Protein AF-A0A2D3ND09-F1 (afdb_monomer_lite)

Structure (mmCIF, N/CA/C/O backbone):
data_AF-A0A2D3ND09-F1
#
_entry.id   AF-A0A2D3ND09-F1
#
loop_
_atom_site.group_PDB
_atom_site.id
_atom_site.type_symbol
_atom_site.label_atom_id
_atom_site.label_alt_id
_atom_site.label_comp_id
_atom_site.label_asym_id
_atom_site.label_entity_id
_atom_site.label_seq_id
_atom_site.pdbx_PDB_ins_code
_atom_site.Cartn_x
_atom_site.Cartn_y
_atom_site.Cartn_z
_atom_site.occupancy
_atom_site.B_iso_or_equiv
_atom_site.auth_seq_id
_atom_site.auth_comp_id
_atom_site.auth_asym_id
_atom_site.auth_atom_id
_atom_site.pdbx_PDB_model_num
ATOM 1 N N . MET A 1 1 ? 17.082 -3.648 -7.317 1.00 47.41 1 MET A N 1
ATOM 2 C CA . MET A 1 1 ? 16.100 -4.550 -6.691 1.00 47.41 1 MET A CA 1
ATOM 3 C C . MET A 1 1 ? 15.768 -3.929 -5.351 1.00 47.41 1 MET A C 1
ATOM 5 O O . MET A 1 1 ? 16.677 -3.782 -4.553 1.00 47.41 1 MET A O 1
ATOM 9 N N . TRP A 1 2 ? 14.553 -3.419 -5.169 1.00 50.53 2 TRP A N 1
ATOM 10 C CA . TRP A 1 2 ? 14.103 -2.957 -3.854 1.00 50.53 2 TRP A CA 1
ATOM 11 C C . TRP A 1 2 ? 13.405 -4.124 -3.185 1.00 50.53 2 TRP A C 1
ATOM 13 O O . TRP A 1 2 ? 12.620 -4.817 -3.833 1.00 50.53 2 TRP A O 1
ATOM 23 N N . ARG A 1 3 ? 13.743 -4.370 -1.927 1.00 54.66 3 ARG A N 1
ATOM 24 C CA . ARG A 1 3 ? 13.126 -5.402 -1.113 1.00 54.66 3 ARG A CA 1
ATOM 25 C C . ARG A 1 3 ? 12.625 -4.741 0.164 1.00 54.66 3 ARG A C 1
ATOM 27 O O . ARG A 1 3 ? 13.425 -4.244 0.939 1.00 54.66 3 ARG A O 1
ATOM 34 N N . VAL A 1 4 ? 11.300 -4.789 0.322 1.00 53.72 4 VAL A N 1
ATOM 35 C CA . VAL A 1 4 ? 10.507 -4.539 1.542 1.00 53.72 4 VAL A CA 1
ATOM 36 C C . VAL A 1 4 ? 10.080 -3.089 1.836 1.00 53.72 4 VAL A C 1
ATOM 38 O O . VAL A 1 4 ? 10.872 -2.205 2.135 1.00 53.72 4 VAL A O 1
ATOM 41 N N . LEU A 1 5 ? 8.760 -2.867 1.832 1.00 58.41 5 LEU A N 1
ATOM 42 C CA . LEU A 1 5 ? 8.103 -1.694 2.410 1.00 58.41 5 LEU A CA 1
ATOM 43 C C . LEU A 1 5 ? 7.381 -2.100 3.691 1.00 58.41 5 LEU A C 1
ATOM 45 O O . LEU A 1 5 ? 6.452 -2.909 3.673 1.00 58.41 5 LEU A O 1
ATOM 49 N N . LEU A 1 6 ? 7.790 -1.516 4.812 1.00 55.09 6 LEU A N 1
ATOM 50 C CA . LEU A 1 6 ? 7.119 -1.717 6.088 1.00 55.09 6 LEU A CA 1
ATOM 51 C C . LEU A 1 6 ? 6.087 -0.602 6.276 1.00 55.09 6 LEU A C 1
ATOM 53 O O . LEU A 1 6 ? 6.441 0.578 6.291 1.00 55.09 6 LEU A O 1
ATOM 57 N N . LEU A 1 7 ? 4.810 -0.950 6.456 1.00 62.06 7 LEU A N 1
ATOM 58 C CA . LEU A 1 7 ? 3.867 -0.006 7.050 1.00 62.06 7 LEU A CA 1
ATOM 59 C C . LEU A 1 7 ? 4.175 0.045 8.544 1.00 62.06 7 LEU A C 1
ATOM 61 O O . LEU A 1 7 ? 3.777 -0.834 9.306 1.00 62.06 7 LEU A O 1
ATOM 65 N N . GLN A 1 8 ? 4.860 1.094 8.987 1.00 52.47 8 GLN A N 1
ATOM 66 C CA . GLN A 1 8 ? 4.900 1.416 10.408 1.00 52.47 8 GLN A CA 1
ATOM 67 C C . GLN A 1 8 ? 3.711 2.310 10.735 1.00 52.47 8 GLN A C 1
ATOM 69 O O . GLN A 1 8 ? 3.859 3.470 11.106 1.00 52.47 8 GLN A O 1
ATOM 74 N N . GLN A 1 9 ? 2.503 1.761 10.621 1.00 59.81 9 GLN A N 1
ATOM 75 C CA . GLN A 1 9 ? 1.414 2.368 11.367 1.00 59.81 9 GLN A CA 1
ATOM 76 C C . GLN A 1 9 ? 1.676 2.099 12.840 1.00 59.81 9 GLN A C 1
ATOM 78 O O . GLN A 1 9 ? 1.783 0.949 13.244 1.00 59.81 9 GLN A O 1
ATOM 83 N N . ASN A 1 10 ? 1.825 3.158 13.632 1.00 52.22 10 ASN A N 1
ATOM 84 C CA . ASN A 1 10 ? 1.883 3.063 15.093 1.00 52.22 10 ASN A CA 1
ATOM 85 C C . ASN A 1 10 ? 0.468 3.119 15.709 1.00 52.22 10 ASN A C 1
ATOM 87 O O . ASN A 1 10 ? 0.291 3.054 16.922 1.00 52.22 10 ASN A O 1
ATOM 91 N N . THR A 1 11 ? -0.558 3.271 14.867 1.00 54.69 11 THR A N 1
ATOM 92 C CA . THR A 1 11 ? -1.951 3.479 15.257 1.00 54.69 11 THR A CA 1
ATOM 93 C C . THR A 1 11 ? -2.883 2.663 14.371 1.00 54.69 11 THR A C 1
ATOM 95 O O . THR A 1 11 ? -2.732 2.625 13.154 1.00 54.69 11 THR A O 1
ATOM 98 N N . LYS A 1 12 ? -3.871 2.009 14.992 1.00 69.31 12 LYS A N 1
ATOM 99 C CA . LYS A 1 12 ? -4.953 1.328 14.272 1.00 69.31 12 LYS A CA 1
ATOM 100 C C . LYS A 1 12 ? -5.761 2.374 13.511 1.00 69.31 12 LYS A C 1
ATOM 102 O O . LYS A 1 12 ? -6.240 3.333 14.120 1.00 69.31 12 LYS A O 1
ATOM 107 N N . LYS A 1 13 ? -5.935 2.188 12.206 1.00 71.44 13 LYS A N 1
ATOM 108 C CA . LYS A 1 13 ? -6.757 3.072 11.375 1.00 71.44 13 LYS A CA 1
ATOM 109 C C . LYS A 1 13 ? -7.930 2.301 10.798 1.00 71.44 13 LYS A C 1
ATOM 111 O O . LYS A 1 13 ? -7.766 1.228 10.231 1.00 71.44 13 LYS A O 1
ATOM 116 N N . ASN A 1 14 ? -9.120 2.877 10.938 1.00 74.81 14 ASN A N 1
ATOM 117 C CA . ASN A 1 14 ? -10.308 2.431 10.227 1.00 74.81 14 ASN A CA 1
ATOM 118 C C . ASN A 1 14 ? -10.788 3.582 9.346 1.00 74.81 14 ASN A C 1
ATOM 120 O O . ASN A 1 14 ? -11.300 4.579 9.852 1.00 74.81 14 ASN A O 1
ATOM 124 N N . VAL A 1 15 ? -10.563 3.470 8.041 1.00 73.69 15 VAL A N 1
ATOM 125 C CA . VAL A 1 15 ? -10.916 4.506 7.065 1.00 73.69 15 VAL A CA 1
ATOM 126 C C . VAL A 1 15 ? -11.634 3.839 5.908 1.00 73.69 15 VAL A C 1
ATOM 128 O O . VAL A 1 15 ? -11.140 2.862 5.358 1.00 73.69 15 VAL A O 1
ATOM 131 N N . ASN A 1 16 ? -12.799 4.360 5.519 1.00 72.94 16 ASN A N 1
ATOM 132 C CA . ASN A 1 16 ? -13.587 3.825 4.401 1.00 72.94 16 ASN A CA 1
ATOM 133 C C . ASN A 1 16 ? -13.918 2.319 4.528 1.00 72.94 16 ASN A C 1
ATOM 135 O O . ASN A 1 16 ? -14.007 1.618 3.523 1.00 72.94 16 ASN A O 1
ATOM 139 N N . GLY A 1 17 ? -14.072 1.814 5.760 1.00 75.31 17 GLY A N 1
ATOM 140 C CA . GLY A 1 17 ? -14.316 0.392 6.039 1.00 75.31 17 GLY A CA 1
ATOM 141 C C . GLY A 1 17 ? -13.073 -0.498 5.939 1.00 75.31 17 GLY A C 1
ATOM 142 O O . GLY A 1 17 ? -13.176 -1.711 6.099 1.00 75.31 17 GLY A O 1
ATOM 143 N N . ILE A 1 18 ? -11.902 0.090 5.691 1.00 80.50 18 ILE A N 1
ATOM 144 C CA . ILE A 1 18 ? -10.618 -0.599 5.669 1.00 80.50 18 ILE A CA 1
ATOM 145 C C . ILE A 1 18 ? -9.998 -0.517 7.058 1.00 80.50 18 ILE A C 1
ATOM 147 O O . ILE A 1 18 ? -9.693 0.574 7.543 1.00 80.50 18 ILE A O 1
ATOM 151 N N . HIS A 1 19 ? -9.768 -1.680 7.661 1.00 77.50 19 HIS A N 1
ATOM 152 C CA . HIS A 1 19 ? -9.058 -1.805 8.924 1.00 77.50 19 HIS A CA 1
ATOM 153 C C . HIS A 1 19 ? -7.576 -2.074 8.664 1.00 77.50 19 HIS A C 1
ATOM 155 O O . HIS A 1 19 ? -7.221 -3.122 8.125 1.00 77.50 19 HIS A O 1
ATOM 161 N N . ILE A 1 20 ? -6.718 -1.130 9.041 1.00 78.50 20 ILE A N 1
ATOM 162 C CA . ILE A 1 20 ? -5.268 -1.306 9.013 1.00 78.50 20 ILE A CA 1
ATOM 163 C C . ILE A 1 20 ? -4.770 -1.435 10.445 1.00 78.50 20 ILE A C 1
ATOM 165 O O . ILE A 1 20 ? -5.085 -0.613 11.314 1.00 78.50 20 ILE A O 1
ATOM 169 N N . GLU A 1 21 ? -3.990 -2.486 10.673 1.00 76.69 21 GLU A N 1
ATOM 170 C CA . GLU A 1 21 ? -3.360 -2.745 11.958 1.00 76.69 21 GLU A CA 1
ATOM 171 C C . GLU A 1 21 ? -1.865 -2.401 11.942 1.00 76.69 21 GLU A C 1
ATOM 173 O O . GLU A 1 21 ? -1.186 -2.582 10.924 1.00 76.69 21 GLU A O 1
ATOM 178 N N . PRO A 1 22 ? -1.334 -1.920 13.082 1.00 73.38 22 PRO A N 1
ATOM 179 C CA . PRO A 1 22 ? 0.094 -1.713 13.256 1.00 73.38 22 PRO A CA 1
ATOM 180 C C . PRO A 1 22 ? 0.847 -3.044 13.107 1.00 73.38 22 PRO A C 1
ATOM 182 O O . PRO A 1 22 ? 0.467 -4.046 13.709 1.00 73.38 22 PRO A O 1
ATOM 185 N N . GLY A 1 23 ? 1.924 -3.055 12.314 1.00 74.19 23 GLY A N 1
ATOM 186 C CA . GLY A 1 23 ? 2.750 -4.248 12.073 1.00 74.1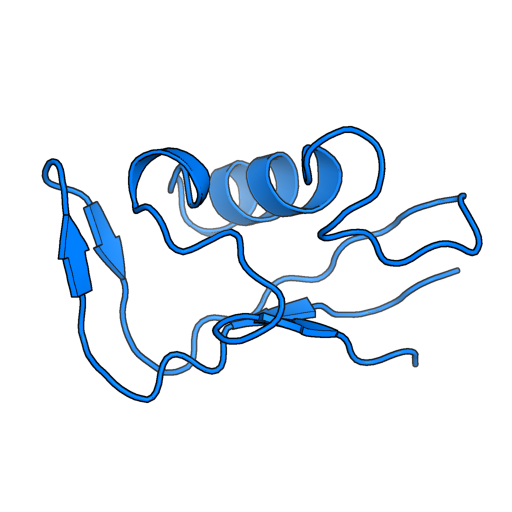9 23 GLY A CA 1
ATOM 187 C C . GLY A 1 23 ? 2.538 -4.939 10.720 1.00 74.19 23 GLY A C 1
ATOM 188 O O . GLY A 1 23 ? 3.154 -5.972 10.464 1.00 74.19 23 GLY A O 1
ATOM 189 N N . MET A 1 24 ? 1.707 -4.381 9.834 1.00 77.44 24 MET A N 1
ATOM 190 C CA . MET A 1 24 ? 1.597 -4.869 8.457 1.00 77.44 24 MET A CA 1
ATOM 191 C C . MET A 1 24 ? 2.863 -4.560 7.645 1.00 77.44 24 MET A C 1
ATOM 193 O O . MET A 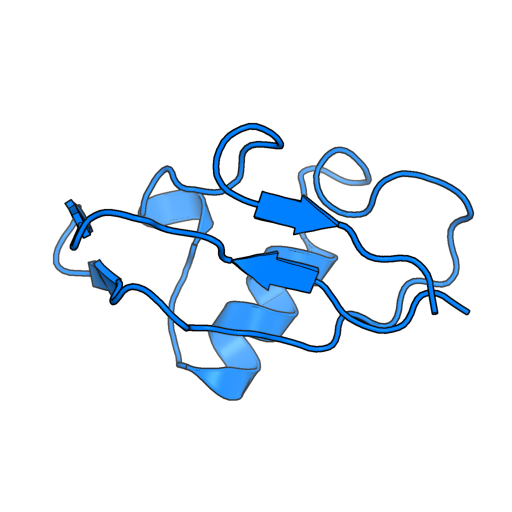1 24 ? 3.413 -3.461 7.689 1.00 77.44 24 MET A O 1
ATOM 197 N N . GLN A 1 25 ? 3.319 -5.527 6.855 1.00 78.06 25 GLN A N 1
ATOM 198 C CA . GLN A 1 25 ? 4.536 -5.398 6.059 1.00 78.06 25 GLN A CA 1
ATOM 199 C C . GLN A 1 25 ? 4.383 -6.106 4.721 1.00 78.06 25 GLN A C 1
ATOM 201 O O . GLN A 1 25 ? 3.838 -7.206 4.656 1.00 78.06 25 GLN A O 1
ATOM 206 N N . VAL A 1 26 ? 4.860 -5.477 3.646 1.00 77.69 26 VAL A N 1
ATOM 207 C CA . VAL A 1 26 ? 4.776 -6.045 2.298 1.00 77.69 26 VAL A CA 1
ATOM 208 C C . VAL A 1 26 ? 6.098 -5.911 1.569 1.00 77.69 26 VAL A C 1
ATOM 210 O O . VAL A 1 26 ? 6.809 -4.912 1.669 1.00 77.69 26 VAL A O 1
ATOM 213 N N . GLU A 1 27 ? 6.431 -6.916 0.774 1.00 78.12 27 GLU A N 1
ATOM 214 C CA . GLU A 1 27 ? 7.563 -6.812 -0.132 1.00 78.12 27 GLU A CA 1
ATOM 215 C C . GLU A 1 27 ? 7.109 -6.216 -1.465 1.00 78.12 27 GLU A C 1
ATOM 217 O O . GLU A 1 27 ? 6.253 -6.774 -2.149 1.00 78.12 27 GLU A O 1
ATOM 222 N N . VAL A 1 28 ? 7.689 -5.070 -1.833 1.00 75.38 28 VAL A N 1
ATOM 223 C CA . VAL A 1 28 ? 7.437 -4.426 -3.126 1.00 75.38 28 VAL A CA 1
ATOM 224 C C . VAL A 1 28 ? 8.667 -4.555 -4.001 1.00 75.38 28 VAL A C 1
ATOM 226 O O . VAL A 1 28 ? 9.704 -3.958 -3.718 1.00 75.38 28 VAL A O 1
ATOM 229 N N . ILE A 1 29 ? 8.528 -5.292 -5.099 1.00 70.56 29 ILE A N 1
ATOM 230 C CA . ILE A 1 29 ? 9.582 -5.442 -6.098 1.00 70.56 29 ILE A CA 1
ATOM 231 C C . ILE A 1 29 ? 9.364 -4.375 -7.171 1.00 70.56 29 ILE A C 1
ATOM 233 O O . ILE A 1 29 ? 8.524 -4.527 -8.053 1.00 70.56 29 ILE A O 1
ATOM 237 N N . THR A 1 30 ? 10.129 -3.285 -7.106 1.00 69.38 30 THR A N 1
ATOM 238 C CA . THR A 1 30 ? 10.168 -2.271 -8.172 1.00 69.38 30 THR A CA 1
ATOM 239 C C . THR A 1 30 ? 11.510 -2.285 -8.905 1.00 69.38 30 THR A C 1
ATOM 241 O O . THR A 1 30 ? 12.572 -2.499 -8.307 1.00 69.38 30 THR A O 1
ATOM 244 N N . GLN A 1 31 ? 11.454 -2.077 -10.224 1.00 64.44 31 GLN A N 1
ATOM 245 C CA . GLN A 1 31 ? 12.624 -1.954 -11.099 1.00 64.44 31 GLN A CA 1
ATOM 246 C C . GLN A 1 31 ? 13.213 -0.532 -11.090 1.00 64.44 31 GLN A C 1
ATOM 248 O O . GLN A 1 31 ? 14.366 -0.341 -11.470 1.00 64.44 31 GLN A O 1
ATOM 253 N N . SER A 1 32 ? 12.455 0.467 -10.632 1.00 62.22 32 SER A N 1
ATOM 254 C CA . SER A 1 32 ? 12.889 1.867 -10.578 1.00 62.22 32 SER A CA 1
ATOM 255 C C . SER A 1 32 ? 13.783 2.131 -9.361 1.00 62.22 32 SER A C 1
ATOM 257 O O . SER A 1 32 ? 13.539 1.600 -8.287 1.00 62.22 32 SER A O 1
ATOM 259 N N . MET A 1 33 ? 14.796 2.995 -9.489 1.00 61.78 33 MET A N 1
ATOM 260 C CA . MET A 1 33 ? 15.691 3.424 -8.388 1.00 61.78 33 MET A CA 1
ATOM 261 C C . MET A 1 33 ? 15.072 4.491 -7.461 1.00 61.78 33 MET A C 1
ATOM 263 O O . MET A 1 33 ? 15.765 5.074 -6.632 1.00 61.78 33 MET A O 1
ATOM 267 N N . SER A 1 34 ? 13.784 4.781 -7.613 1.00 69.19 34 SER A N 1
ATOM 268 C CA . SER A 1 34 ? 13.091 5.871 -6.925 1.00 69.19 34 SER A CA 1
ATOM 269 C C . SER A 1 34 ? 12.163 5.335 -5.838 1.00 69.19 34 SER A C 1
ATOM 271 O O . SER A 1 34 ? 11.724 4.187 -5.902 1.00 69.19 34 SER A O 1
ATOM 273 N N . ASN A 1 35 ? 11.838 6.176 -4.849 1.00 71.31 35 ASN A N 1
ATOM 274 C CA . ASN A 1 35 ? 10.960 5.798 -3.741 1.00 71.31 35 ASN A CA 1
ATOM 275 C C . ASN A 1 35 ? 9.627 5.237 -4.267 1.00 71.31 35 ASN A C 1
ATOM 277 O O . ASN A 1 35 ? 8.872 5.988 -4.895 1.00 71.31 35 ASN A O 1
ATOM 281 N N . PRO A 1 36 ? 9.294 3.961 -4.003 1.00 72.38 36 PRO A N 1
ATOM 282 C CA . PRO A 1 36 ? 8.107 3.314 -4.563 1.00 72.38 36 PRO A CA 1
ATOM 283 C C . PRO A 1 36 ? 6.796 3.933 -4.074 1.00 72.38 36 PRO A C 1
ATOM 285 O O . PRO A 1 36 ? 5.787 3.766 -4.740 1.00 72.38 36 PRO A O 1
ATOM 288 N N . VAL A 1 37 ? 6.811 4.673 -2.957 1.00 74.31 37 VAL A N 1
ATOM 289 C CA . VAL A 1 37 ? 5.647 5.408 -2.426 1.00 74.31 37 VAL A CA 1
ATOM 290 C C . VAL A 1 37 ? 5.277 6.606 -3.309 1.00 74.31 37 VAL A C 1
ATOM 292 O O . VAL A 1 37 ? 4.101 6.841 -3.563 1.00 74.31 37 VAL A O 1
ATOM 295 N N . ASN A 1 38 ? 6.275 7.333 -3.824 1.00 73.75 38 ASN A N 1
ATOM 296 C CA . ASN A 1 38 ? 6.061 8.525 -4.657 1.00 73.75 38 ASN A CA 1
ATOM 297 C C . ASN A 1 38 ? 6.099 8.202 -6.157 1.00 73.75 38 ASN A C 1
ATOM 299 O O . ASN A 1 38 ? 5.536 8.923 -6.979 1.00 73.75 38 ASN A O 1
ATOM 303 N N . THR A 1 39 ? 6.772 7.113 -6.527 1.00 71.31 39 THR A N 1
ATOM 304 C CA . THR A 1 39 ? 6.916 6.698 -7.922 1.00 71.31 39 THR A CA 1
ATOM 305 C C . THR A 1 39 ? 5.588 6.161 -8.438 1.00 71.31 39 THR A C 1
ATOM 307 O O . THR A 1 39 ? 4.979 5.295 -7.811 1.00 71.31 39 THR A O 1
ATOM 310 N N . ASN A 1 40 ? 5.139 6.671 -9.588 1.00 75.81 40 ASN A N 1
ATOM 311 C CA . ASN A 1 40 ? 3.903 6.244 -10.250 1.00 75.81 40 ASN A CA 1
ATOM 312 C C . ASN A 1 40 ? 2.668 6.254 -9.316 1.00 75.81 40 ASN A C 1
ATOM 314 O O . ASN A 1 40 ? 1.834 5.349 -9.345 1.00 75.81 40 ASN A O 1
ATOM 318 N N . GLY A 1 41 ? 2.593 7.241 -8.412 1.00 76.56 41 GLY A N 1
ATOM 319 C CA . GLY A 1 41 ? 1.491 7.382 -7.456 1.00 76.56 41 GLY A CA 1
ATOM 320 C C . GLY A 1 41 ? 1.366 6.224 -6.462 1.00 76.56 41 GLY A C 1
ATOM 321 O O . GLY A 1 41 ? 0.255 5.936 -6.019 1.00 76.56 41 GLY A O 1
ATOM 322 N N . GLY A 1 42 ? 2.470 5.531 -6.168 1.00 80.12 42 GLY A N 1
ATOM 323 C CA . GLY A 1 42 ? 2.512 4.443 -5.197 1.00 80.12 42 GLY A CA 1
ATOM 324 C C . GLY A 1 42 ? 1.864 3.143 -5.663 1.00 80.12 42 GLY A C 1
ATOM 325 O O . GLY A 1 42 ? 1.601 2.276 -4.834 1.00 80.12 42 GLY A O 1
ATOM 326 N N . GLN A 1 43 ? 1.611 2.977 -6.968 1.00 83.50 43 GLN A N 1
ATOM 327 C CA . GLN A 1 43 ? 0.925 1.796 -7.511 1.00 83.50 43 GLN A CA 1
ATOM 328 C C . GLN A 1 43 ? 1.554 0.470 -7.082 1.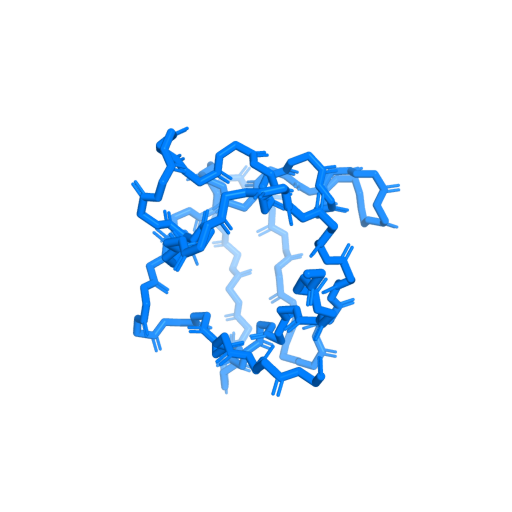00 83.50 43 GLN A C 1
ATOM 330 O O . GLN A 1 43 ? 0.827 -0.444 -6.715 1.00 83.50 43 GLN A O 1
ATOM 335 N N . ALA A 1 44 ? 2.885 0.374 -7.066 1.00 80.50 44 ALA A N 1
ATOM 336 C CA . ALA A 1 44 ? 3.570 -0.853 -6.660 1.00 80.50 44 ALA A CA 1
ATOM 337 C C . ALA A 1 44 ? 3.292 -1.224 -5.189 1.00 80.50 44 ALA A C 1
ATOM 339 O O . ALA A 1 44 ? 3.218 -2.398 -4.839 1.00 80.50 44 ALA A O 1
ATOM 340 N N . VAL A 1 45 ? 3.102 -0.218 -4.331 1.00 80.69 45 VAL A N 1
ATOM 341 C CA . VAL A 1 45 ? 2.746 -0.400 -2.917 1.00 80.69 45 VAL A CA 1
ATOM 342 C C . VAL A 1 45 ? 1.292 -0.826 -2.789 1.00 80.69 45 VAL A C 1
ATOM 344 O O . VAL A 1 45 ? 0.991 -1.769 -2.067 1.00 80.69 45 VAL A O 1
ATOM 347 N N . ILE A 1 46 ? 0.402 -0.155 -3.523 1.00 85.69 46 ILE A N 1
ATOM 348 C CA . ILE A 1 46 ? -1.029 -0.467 -3.546 1.00 85.69 46 ILE A CA 1
ATOM 349 C C . ILE A 1 46 ? -1.248 -1.904 -4.008 1.00 85.69 46 ILE A C 1
ATOM 351 O O . ILE A 1 46 ? -1.944 -2.647 -3.329 1.00 85.69 46 ILE A O 1
ATOM 355 N N . ASP A 1 47 ? -0.619 -2.307 -5.111 1.00 85.88 47 ASP A N 1
ATOM 356 C CA . ASP A 1 47 ? -0.738 -3.659 -5.652 1.00 85.88 47 ASP A CA 1
ATOM 357 C C . ASP A 1 47 ? -0.228 -4.713 -4.660 1.00 85.88 47 ASP A C 1
ATOM 359 O O . ASP A 1 47 ? -0.894 -5.716 -4.423 1.00 85.88 47 ASP A O 1
ATOM 363 N N . ALA A 1 48 ? 0.895 -4.454 -3.9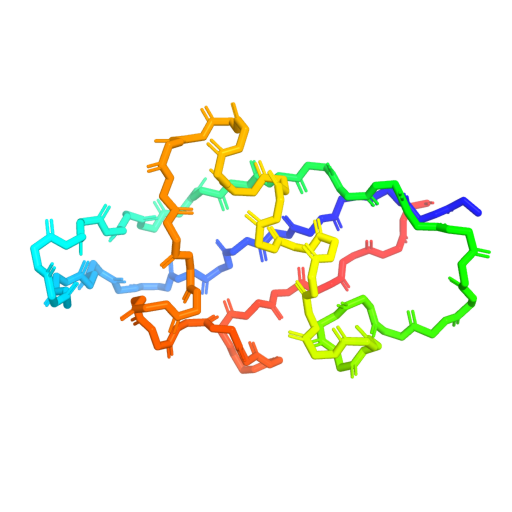84 1.00 83.31 48 ALA A N 1
ATOM 364 C CA . ALA A 1 48 ? 1.415 -5.364 -2.968 1.00 83.31 48 ALA A CA 1
ATOM 365 C C . ALA A 1 48 ? 0.484 -5.490 -1.749 1.00 83.31 48 ALA A C 1
ATOM 367 O O . ALA A 1 48 ? 0.200 -6.603 -1.309 1.00 83.31 48 ALA A O 1
ATOM 368 N N . PHE A 1 49 ? -0.038 -4.379 -1.219 1.00 82.44 49 PHE A N 1
ATOM 369 C CA . PHE A 1 49 ? -1.007 -4.410 -0.115 1.00 82.44 49 PHE A CA 1
ATOM 370 C C . PHE A 1 49 ? -2.321 -5.075 -0.509 1.00 82.44 49 PHE A C 1
ATOM 372 O O . PHE A 1 49 ? -2.874 -5.867 0.256 1.00 82.44 49 PHE A O 1
ATOM 379 N N . HIS A 1 50 ? -2.786 -4.811 -1.723 1.00 86.81 50 HIS A N 1
ATOM 380 C CA . HIS A 1 50 ? -3.983 -5.425 -2.262 1.00 86.81 50 HIS A CA 1
ATOM 381 C C . HIS A 1 50 ? -3.787 -6.932 -2.477 1.00 86.81 50 HIS A C 1
ATOM 383 O O . HIS A 1 50 ? -4.675 -7.719 -2.172 1.00 86.81 50 HIS A O 1
ATOM 389 N N . ARG A 1 51 ? -2.601 -7.367 -2.910 1.00 85.12 51 ARG A N 1
ATOM 390 C CA . ARG A 1 51 ? -2.277 -8.782 -3.121 1.00 85.12 51 ARG A CA 1
ATOM 391 C C . ARG A 1 51 ? -2.078 -9.568 -1.823 1.00 85.12 51 ARG A C 1
ATOM 393 O O . ARG A 1 51 ? -2.502 -10.717 -1.760 1.00 85.12 51 ARG A O 1
ATOM 400 N N . ILE A 1 52 ? -1.400 -8.997 -0.826 1.00 85.75 52 ILE A N 1
ATOM 401 C CA . ILE A 1 52 ? -1.083 -9.695 0.434 1.00 85.75 52 ILE A CA 1
ATOM 402 C C . ILE A 1 52 ? -2.260 -9.643 1.409 1.00 85.75 52 ILE A C 1
ATOM 404 O O . ILE A 1 52 ? -2.603 -10.657 2.009 1.00 85.75 52 ILE A O 1
ATOM 408 N N . TYR A 1 53 ? -2.876 -8.471 1.561 1.00 82.31 53 TYR A N 1
ATOM 409 C CA . TYR A 1 53 ? -3.896 -8.228 2.581 1.00 82.31 53 TYR A CA 1
ATOM 410 C C . TYR A 1 53 ? -5.298 -7.988 2.005 1.00 82.31 53 TYR A C 1
ATOM 412 O O . TYR A 1 53 ? -6.258 -7.957 2.768 1.00 82.31 53 TYR A O 1
ATOM 420 N N . GLY A 1 54 ? -5.453 -7.809 0.688 1.00 84.94 54 GLY A N 1
ATOM 421 C CA . GLY A 1 54 ? -6.746 -7.437 0.096 1.00 84.94 54 GLY A CA 1
ATOM 422 C C . GLY A 1 54 ? -7.132 -5.979 0.355 1.00 84.94 54 GLY A C 1
ATOM 423 O O . GLY A 1 54 ? -8.304 -5.625 0.252 1.00 84.94 54 GLY A O 1
ATOM 424 N N . ILE A 1 55 ? -6.167 -5.132 0.731 1.00 83.56 55 ILE A N 1
ATOM 425 C CA . ILE A 1 55 ? -6.423 -3.773 1.208 1.00 83.56 55 ILE A CA 1
ATOM 426 C C . ILE A 1 55 ? -5.936 -2.733 0.198 1.00 83.56 55 ILE A C 1
ATOM 428 O O . ILE A 1 55 ? -4.779 -2.741 -0.216 1.00 83.56 55 ILE A O 1
ATOM 432 N N . ASP A 1 56 ? -6.798 -1.769 -0.123 1.00 84.25 56 ASP A N 1
ATOM 433 C CA . ASP A 1 56 ? -6.409 -0.576 -0.874 1.00 84.25 56 ASP A CA 1
ATOM 434 C C . ASP A 1 56 ? -5.884 0.516 0.079 1.00 84.25 56 ASP A C 1
ATOM 436 O O . ASP A 1 56 ? -6.624 1.358 0.596 1.00 84.25 56 ASP A O 1
ATOM 440 N N . ILE A 1 57 ? -4.568 0.506 0.309 1.00 80.50 57 ILE A N 1
ATOM 441 C CA . ILE A 1 57 ? -3.858 1.475 1.164 1.00 80.50 57 ILE A CA 1
ATOM 442 C C . ILE A 1 57 ? -4.070 2.937 0.731 1.00 80.50 57 ILE A C 1
ATOM 444 O O . ILE A 1 57 ? -4.046 3.850 1.564 1.00 80.50 57 ILE A O 1
ATOM 448 N N . LYS A 1 58 ? -4.313 3.183 -0.563 1.00 82.50 58 LYS A N 1
ATOM 449 C CA . LYS A 1 58 ? -4.584 4.527 -1.080 1.00 82.50 58 LYS A CA 1
ATOM 450 C C . LYS A 1 58 ? -5.965 4.997 -0.642 1.00 82.50 58 LYS A C 1
ATOM 452 O O . LYS A 1 58 ? -6.088 6.126 -0.174 1.00 82.50 58 LYS A O 1
ATOM 457 N N . LYS A 1 59 ? -6.981 4.131 -0.706 1.00 81.44 59 LYS A N 1
ATOM 458 C CA . LYS A 1 59 ? -8.315 4.419 -0.143 1.00 81.44 59 LYS A CA 1
ATOM 459 C C . LYS A 1 59 ? -8.310 4.554 1.372 1.00 81.44 59 LYS A C 1
ATOM 461 O O . LYS A 1 59 ? -9.130 5.295 1.908 1.00 81.44 59 LYS A O 1
ATOM 466 N N . ALA A 1 60 ? -7.390 3.878 2.049 1.00 78.44 60 ALA A N 1
ATOM 467 C CA . ALA A 1 60 ? -7.194 4.041 3.481 1.00 78.44 60 ALA A CA 1
ATOM 468 C C . ALA A 1 60 ? -6.473 5.350 3.856 1.00 78.44 60 ALA A C 1
ATOM 470 O O . ALA A 1 60 ? -6.337 5.658 5.037 1.00 78.44 60 ALA A O 1
ATOM 471 N N . GLY A 1 61 ? -5.988 6.121 2.874 1.00 76.50 61 GLY A N 1
ATOM 472 C CA . GLY A 1 61 ? -5.289 7.384 3.107 1.00 76.50 61 GLY A CA 1
ATOM 473 C C . GLY A 1 61 ? -3.905 7.219 3.736 1.00 76.50 61 GLY A C 1
ATOM 474 O O . GLY A 1 61 ? -3.397 8.170 4.313 1.00 76.50 61 GLY A O 1
ATOM 475 N N . CYS A 1 62 ? -3.312 6.024 3.637 1.00 74.00 62 CYS A N 1
ATOM 476 C CA . CYS A 1 62 ? -2.062 5.669 4.320 1.00 74.00 62 CYS A CA 1
ATOM 477 C C . CYS A 1 62 ? -0.859 5.556 3.373 1.00 74.00 62 CYS A C 1
ATOM 479 O O . CYS A 1 62 ? 0.224 5.118 3.755 1.00 74.00 62 CYS A O 1
ATOM 481 N N . LEU A 1 63 ? -1.046 5.962 2.117 1.00 77.06 63 LEU A N 1
ATOM 482 C CA . LEU A 1 63 ? -0.004 6.016 1.101 1.00 77.06 63 LEU A CA 1
ATOM 483 C C . LEU A 1 63 ? 0.810 7.313 1.232 1.00 77.06 63 LEU A C 1
ATOM 485 O O . LEU A 1 63 ? 0.735 8.199 0.383 1.00 77.06 63 LEU A O 1
ATOM 489 N N . SER A 1 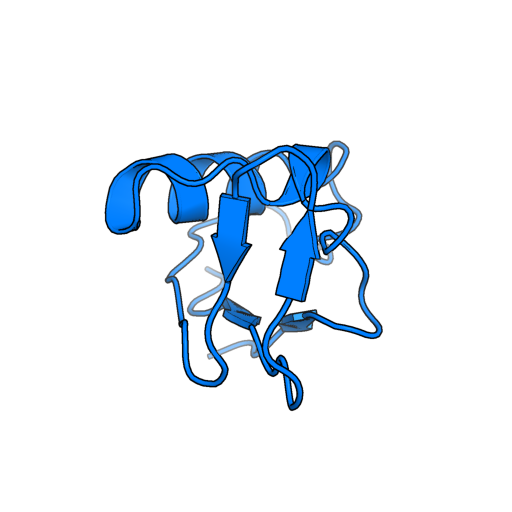64 ? 1.563 7.447 2.321 1.00 73.00 64 SER A N 1
ATOM 490 C CA . SER A 1 64 ? 2.454 8.586 2.547 1.00 73.00 64 SER A CA 1
ATOM 491 C C . SER A 1 64 ? 3.781 8.124 3.143 1.00 73.00 64 SER A C 1
ATOM 493 O O . SER A 1 64 ? 3.821 7.173 3.916 1.00 73.00 64 SER A O 1
ATOM 495 N N . THR A 1 65 ? 4.881 8.810 2.828 1.00 69.50 65 THR A N 1
ATOM 496 C CA . THR A 1 65 ? 6.214 8.533 3.405 1.00 69.50 65 THR A CA 1
ATOM 497 C C . THR A 1 65 ? 6.313 8.804 4.910 1.00 69.50 65 THR A C 1
ATOM 499 O O . THR A 1 65 ? 7.338 8.501 5.505 1.00 69.50 65 THR A O 1
ATOM 502 N N . VAL A 1 66 ? 5.279 9.388 5.525 1.00 72.44 66 VAL A N 1
ATOM 503 C CA . VAL A 1 66 ? 5.187 9.565 6.985 1.00 72.44 66 VAL A CA 1
ATOM 504 C C . VAL A 1 66 ? 4.651 8.296 7.656 1.00 72.44 66 VAL A C 1
ATOM 506 O O . VAL A 1 66 ? 5.026 7.993 8.782 1.00 72.44 66 VAL A O 1
ATOM 509 N N . GLU A 1 67 ? 3.794 7.543 6.962 1.00 72.75 67 GLU A N 1
ATOM 510 C CA . GLU A 1 67 ? 3.169 6.316 7.480 1.00 72.75 67 GLU A CA 1
ATOM 511 C C . GLU A 1 67 ? 3.827 5.032 6.956 1.00 72.75 67 GLU A C 1
ATOM 513 O O . GLU A 1 67 ? 3.728 3.969 7.570 1.00 72.75 67 GLU A O 1
ATOM 518 N N . LEU A 1 68 ? 4.512 5.127 5.816 1.00 75.25 68 LEU A N 1
ATOM 519 C CA . LEU A 1 68 ? 5.250 4.044 5.182 1.00 75.25 68 LEU A CA 1
ATOM 520 C C . LEU A 1 68 ? 6.745 4.235 5.398 1.00 75.25 68 LEU A C 1
ATOM 522 O O . LEU A 1 68 ? 7.325 5.218 4.937 1.00 75.25 68 LEU A O 1
ATOM 526 N N . ASN A 1 69 ? 7.380 3.242 6.014 1.00 74.12 69 ASN A N 1
ATOM 527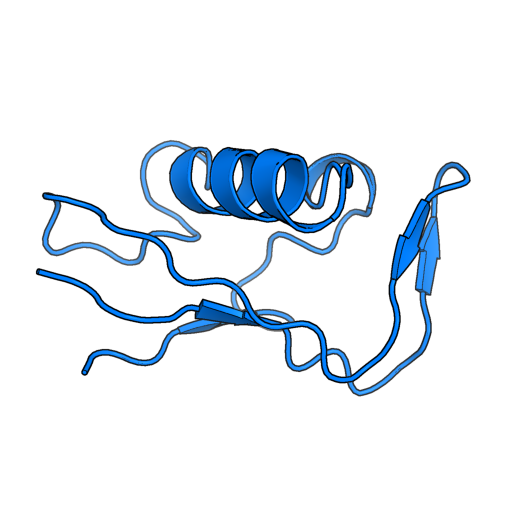 C CA . ASN A 1 69 ? 8.825 3.164 6.094 1.00 74.12 69 ASN A CA 1
ATOM 528 C C . ASN A 1 69 ? 9.359 2.322 4.925 1.00 74.12 69 ASN A C 1
ATOM 530 O O . ASN A 1 69 ? 9.080 1.127 4.795 1.00 74.12 69 ASN A O 1
ATOM 534 N N . VAL A 1 70 ? 10.120 2.972 4.049 1.00 73.62 70 VAL A N 1
ATOM 535 C CA . VAL A 1 70 ? 10.752 2.339 2.891 1.00 73.62 70 VAL A CA 1
ATOM 536 C C . VAL A 1 70 ? 12.126 1.845 3.315 1.00 73.62 70 VAL A C 1
ATOM 538 O O . VAL A 1 70 ? 13.031 2.651 3.520 1.00 73.62 70 VAL A O 1
ATOM 541 N N . ILE A 1 71 ? 12.303 0.528 3.403 1.00 70.12 71 ILE A N 1
ATOM 542 C CA . ILE A 1 71 ? 13.615 -0.060 3.661 1.00 70.12 71 ILE A CA 1
ATOM 543 C C . ILE A 1 71 ? 14.174 -0.575 2.338 1.00 70.12 71 ILE A C 1
ATOM 545 O O . ILE A 1 71 ? 13.506 -1.261 1.573 1.00 70.12 71 ILE A O 1
ATOM 549 N N . LYS A 1 72 ? 15.416 -0.198 2.037 1.00 67.56 72 LYS A N 1
ATOM 550 C CA . LYS A 1 72 ? 16.159 -0.770 0.919 1.00 67.56 72 LYS A CA 1
ATOM 551 C C . LYS A 1 72 ? 17.056 -1.870 1.471 1.00 67.56 72 LYS A C 1
ATOM 553 O O . LYS A 1 72 ? 18.012 -1.555 2.174 1.00 67.56 72 LYS A O 1
ATOM 558 N N . ILE A 1 73 ? 16.727 -3.122 1.163 1.00 62.59 73 ILE A N 1
ATOM 559 C CA . ILE A 1 73 ? 17.578 -4.290 1.436 1.00 62.59 73 ILE A CA 1
ATOM 560 C C . ILE A 1 73 ? 18.414 -4.609 0.197 1.00 62.59 73 ILE A C 1
ATOM 562 O O . ILE A 1 73 ? 17.846 -4.545 -0.922 1.00 62.59 73 ILE A O 1
#

Sequence (73 aa):
MWRVLLLQQNTKKNVNGIHIEPGMQVEVITQSMSNPVNTNGGQAVIDAFHRIYGIDIKKAGCLSTVELNVIKI

Organism: Prevotella intermedia (NCBI:txid28131)

pLDDT: mean 72.81, std 9.59, range [47.41, 86.81]

Secondary structure (DSSP, 8-state):
----EEE--SS-EEETTEEE-TT-EE----SSSS-TTTGGGGHHHHHHHHHHHS--TTTTT--STTTEEE---

Radius of gyration: 11.21 Å; chains: 1; bounding box: 32×19×26 Å

Foldseek 3Di:
DFFKKWQQPPDFAQAPNDTDDGGDIWTFDDPDPDDCLPPPVNVSVQVRCCVPPVDRCVRSVQSDCVRMDRDGD

InterPro domains:
  IPR046138 Protein of unknown function DUF6140 [PF19637] (11-70)